Protein AF-A0A957G0V5-F1 (afdb_monomer)

Nearest PDB structures (foldseek):
  3hug-assembly1_C  TM=8.462E-01  e=2.334E-01  Mycobacterium tuberculosis H37Rv
  6dvb-assembly1_F  TM=8.536E-01  e=4.364E+00  Mycobacterium tuberculosis H37Rv
  5uxx-assembly1_A  TM=8.393E-01  e=4.845E+00  Bartonella quintana str. Toulouse
  5wur-assembly2_B  TM=6.194E-01  e=2.211E+00  Bacillus subtilis subsp. subtilis str. 168
  8z6g-assembly3_F  TM=6.216E-01  e=4.141E+00  Pseudomonas aeruginosa

Mean predicted aligned error: 11.22 Å

Secondary structure (DSSP, 8-state):
-HHHHHHHHHHHHHHHHHHTTTT-THHHHHHHHHIIIIIS---HHHHHHHTT--HHHHHHHHHHHHHHHHHHHHHHHHHHS-SS----TTSS-HHHHHHHSSHHHHHHTTS----TT--

Solvent-accessible surface area (backbone atoms only — not comparable to full-atom values): 6892 Å² total; per-residue (Å²): 111,72,65,60,53,48,54,50,23,52,51,50,43,45,51,50,15,62,75,39,29,93,80,38,63,62,37,45,54,21,38,51,50,39,45,37,34,54,73,67,50,49,50,72,67,60,50,22,61,75,69,72,44,54,67,69,57,45,54,50,36,47,49,55,34,49,54,49,41,53,52,43,41,51,56,52,52,55,64,71,69,57,82,91,73,88,78,68,77,89,77,64,66,72,75,67,47,41,74,72,74,46,48,52,53,56,51,57,73,37,50,47,84,68,64,98,75,88,125

pLDDT: mean 71.35, std 18.33, range [36.53, 94.06]

Foldseek 3Di:
DLVVLLVVLLVVQCVVLVVCCVVPVCSNVLSVLCCCVQPVVDDLVRSCVVVVHDSVVSVVSPVVSLLSSLVSSVVVVVVVPDDDDDPPPPPDDSVVVCPPPCVVVSVVVSNRPPDPPDD

Radius of gyration: 15.41 Å; Cα contacts (8 Å, |Δi|>4): 78; chains: 1; bounding box: 43×29×38 Å

Structure (mmCIF, N/CA/C/O backbone):
data_AF-A0A957G0V5-F1
#
_entry.id   AF-A0A957G0V5-F1
#
loop_
_atom_site.group_PDB
_atom_site.id
_atom_site.type_symbol
_atom_site.label_atom_id
_atom_site.label_alt_id
_atom_site.label_comp_id
_atom_site.label_asym_id
_atom_site.label_entity_id
_atom_site.label_seq_id
_atom_site.pdbx_PDB_ins_code
_atom_site.Cartn_x
_atom_site.Cartn_y
_atom_site.Cartn_z
_atom_site.occupancy
_atom_site.B_iso_or_equiv
_atom_site.auth_seq_id
_atom_site.auth_comp_id
_atom_site.auth_asym_id
_atom_site.auth_atom_id
_atom_site.pdbx_PDB_model_num
ATOM 1 N N . MET A 1 1 ? -2.440 -0.560 -19.991 1.00 52.34 1 MET A N 1
ATOM 2 C CA . MET A 1 1 ? -1.005 -0.649 -19.641 1.00 52.34 1 MET A CA 1
ATOM 3 C C . MET A 1 1 ? -0.764 -0.144 -18.222 1.00 52.34 1 MET A C 1
ATOM 5 O O . MET A 1 1 ? -0.404 -0.963 -17.394 1.00 52.34 1 MET A O 1
ATOM 9 N N . ALA A 1 2 ? -1.110 1.110 -17.892 1.00 58.09 2 ALA A N 1
ATOM 10 C CA . ALA A 1 2 ? -0.973 1.668 -16.534 1.00 58.09 2 ALA A CA 1
ATOM 11 C C . ALA A 1 2 ? -1.651 0.835 -15.421 1.00 58.09 2 ALA A C 1
ATOM 13 O O . ALA A 1 2 ? -1.033 0.562 -14.398 1.00 58.09 2 ALA A O 1
ATOM 14 N N . ARG A 1 3 ? -2.879 0.332 -15.647 1.00 64.31 3 ARG A N 1
ATOM 15 C CA . ARG A 1 3 ? -3.578 -0.520 -14.664 1.00 64.31 3 ARG A CA 1
ATOM 16 C C . ARG A 1 3 ? -2.858 -1.844 -14.372 1.00 64.31 3 ARG A C 1
ATOM 18 O O . ARG A 1 3 ? -2.802 -2.248 -13.225 1.00 64.31 3 ARG A O 1
ATOM 25 N N . ALA A 1 4 ? -2.249 -2.477 -15.377 1.00 70.12 4 ALA A N 1
ATOM 26 C CA . ALA A 1 4 ? -1.555 -3.757 -15.199 1.00 70.12 4 ALA A CA 1
ATOM 2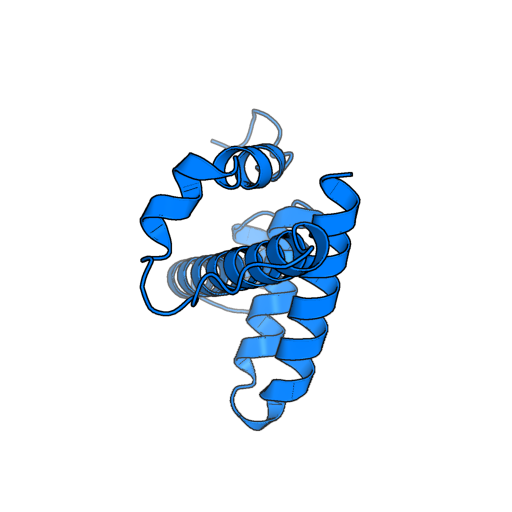7 C C . ALA A 1 4 ? -0.251 -3.610 -14.396 1.00 70.12 4 ALA A C 1
ATOM 29 O O . ALA A 1 4 ? 0.069 -4.467 -13.576 1.00 70.12 4 ALA A O 1
ATOM 30 N N . ILE A 1 5 ? 0.481 -2.508 -14.604 1.00 70.06 5 ILE A N 1
ATOM 31 C CA . ILE A 1 5 ? 1.666 -2.162 -13.805 1.00 70.06 5 ILE A CA 1
ATOM 32 C C . ILE A 1 5 ? 1.261 -1.947 -12.348 1.00 70.06 5 ILE A C 1
ATOM 34 O O . ILE A 1 5 ? 1.927 -2.432 -11.436 1.00 70.06 5 ILE A O 1
ATOM 38 N N . LEU A 1 6 ? 0.134 -1.273 -12.134 1.00 72.56 6 LEU A N 1
ATOM 39 C CA . LEU A 1 6 ? -0.379 -1.008 -10.806 1.00 72.56 6 LEU A CA 1
ATOM 40 C C . LEU A 1 6 ? -0.891 -2.269 -10.090 1.00 72.56 6 LEU A C 1
ATOM 42 O O . LEU A 1 6 ? -0.567 -2.467 -8.922 1.00 72.56 6 LEU A O 1
ATOM 46 N N . ASP A 1 7 ? -1.648 -3.131 -10.770 1.00 79.62 7 ASP A N 1
ATOM 47 C CA . ASP A 1 7 ? -2.121 -4.397 -10.196 1.00 79.62 7 ASP A CA 1
ATOM 48 C C . ASP A 1 7 ? -0.915 -5.273 -9.792 1.00 79.62 7 ASP A C 1
ATOM 50 O O . ASP A 1 7 ? -0.853 -5.791 -8.676 1.00 79.62 7 ASP A O 1
ATOM 54 N N . LYS A 1 8 ? 0.125 -5.329 -10.638 1.00 81.50 8 LYS A N 1
ATOM 55 C CA . LYS A 1 8 ? 1.395 -6.004 -10.321 1.00 81.50 8 LYS A CA 1
ATOM 56 C C . LYS A 1 8 ? 2.138 -5.339 -9.157 1.00 81.50 8 LYS A C 1
ATOM 58 O O . LYS A 1 8 ? 2.763 -6.034 -8.350 1.00 81.50 8 LYS A O 1
ATOM 63 N N . ALA A 1 9 ? 2.086 -4.011 -9.053 1.00 82.50 9 ALA A N 1
ATOM 64 C CA . ALA A 1 9 ? 2.689 -3.289 -7.941 1.00 82.50 9 ALA A CA 1
ATOM 65 C C . ALA A 1 9 ? 1.982 -3.596 -6.615 1.00 82.50 9 ALA A C 1
ATOM 67 O O . ALA A 1 9 ? 2.649 -3.802 -5.600 1.00 82.50 9 ALA A O 1
ATOM 68 N N . LEU A 1 10 ? 0.652 -3.712 -6.633 1.00 85.19 10 LEU A N 1
ATOM 69 C CA . LEU A 1 10 ? -0.143 -4.124 -5.480 1.00 85.19 10 LEU A CA 1
ATOM 70 C C . LEU A 1 10 ? 0.150 -5.574 -5.070 1.00 85.19 10 LEU A C 1
ATOM 72 O O . LEU A 1 10 ? 0.324 -5.850 -3.883 1.00 85.19 10 LEU A O 1
ATOM 76 N N . ASP A 1 11 ? 0.261 -6.494 -6.026 1.00 88.94 11 ASP A N 1
ATOM 77 C CA . ASP A 1 11 ? 0.634 -7.884 -5.735 1.00 88.94 11 ASP A CA 1
ATOM 78 C C . ASP A 1 11 ? 2.031 -7.970 -5.113 1.00 88.94 11 ASP A C 1
ATOM 80 O O . ASP A 1 11 ? 2.241 -8.667 -4.118 1.00 88.94 11 ASP A O 1
ATOM 84 N N . THR A 1 12 ? 2.980 -7.201 -5.648 1.00 87.62 12 THR A N 1
ATOM 85 C CA . THR A 1 12 ? 4.346 -7.122 -5.113 1.00 87.62 12 THR A CA 1
ATOM 86 C C . THR A 1 12 ? 4.358 -6.508 -3.710 1.00 87.62 12 THR A C 1
ATOM 88 O O . THR A 1 12 ? 5.087 -6.980 -2.837 1.00 87.62 12 THR A O 1
ATOM 91 N N . LEU A 1 13 ? 3.514 -5.502 -3.452 1.00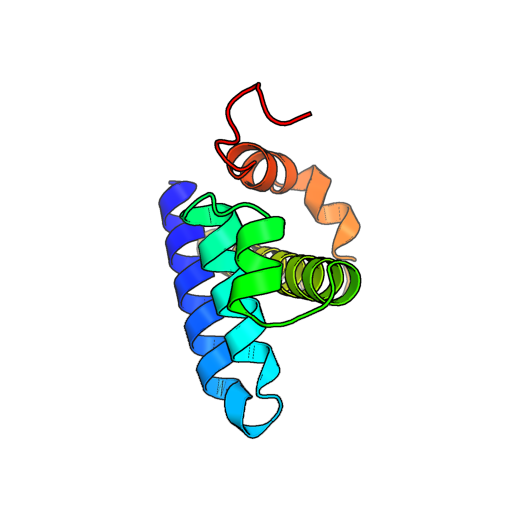 87.44 13 LEU A N 1
ATOM 92 C CA . LEU A 1 13 ? 3.331 -4.907 -2.127 1.00 87.44 13 LEU A CA 1
ATOM 93 C C . LEU A 1 13 ? 2.817 -5.944 -1.120 1.00 87.44 13 LEU A C 1
ATOM 95 O O . LEU A 1 13 ? 3.378 -6.067 -0.031 1.00 87.44 13 LEU A O 1
ATOM 99 N N . LYS A 1 14 ? 1.792 -6.720 -1.494 1.00 88.44 14 LYS A N 1
ATOM 100 C CA . LYS A 1 14 ? 1.215 -7.791 -0.662 1.00 88.44 14 LYS A CA 1
ATOM 101 C C . LYS A 1 14 ? 2.232 -8.898 -0.383 1.00 88.44 14 LYS A C 1
ATOM 103 O O . LYS A 1 14 ? 2.355 -9.339 0.758 1.00 88.44 14 LYS A O 1
ATOM 108 N N . GLN A 1 15 ? 2.999 -9.309 -1.392 1.00 88.75 15 GLN A N 1
ATOM 109 C CA . GLN A 1 15 ? 4.071 -10.296 -1.232 1.00 88.75 15 GLN A CA 1
ATOM 110 C C . GLN A 1 15 ? 5.174 -9.791 -0.302 1.00 88.75 15 GLN A C 1
ATOM 112 O O . GLN A 1 15 ? 5.601 -10.522 0.590 1.00 88.75 15 GLN A O 1
ATOM 117 N N . ARG A 1 16 ? 5.609 -8.536 -0.473 1.00 85.12 16 ARG A N 1
ATOM 118 C CA . ARG A 1 16 ? 6.616 -7.914 0.393 1.00 85.12 16 ARG A CA 1
ATOM 119 C C . ARG A 1 16 ? 6.126 -7.842 1.833 1.00 85.12 16 ARG A C 1
ATOM 121 O O . ARG A 1 16 ? 6.855 -8.253 2.727 1.00 85.12 16 ARG A O 1
ATOM 128 N N . ALA A 1 17 ? 4.894 -7.387 2.039 1.00 87.81 17 ALA A N 1
ATOM 129 C CA . ALA A 1 17 ? 4.282 -7.307 3.357 1.00 87.81 17 ALA A CA 1
ATOM 130 C C . ALA A 1 17 ? 4.183 -8.674 4.048 1.00 87.81 17 ALA A C 1
ATOM 132 O O . ALA A 1 17 ? 4.528 -8.789 5.222 1.00 87.81 17 ALA A O 1
ATOM 133 N N . ALA A 1 18 ? 3.783 -9.716 3.313 1.00 87.00 18 ALA A N 1
ATOM 134 C CA . ALA A 1 18 ? 3.753 -11.083 3.826 1.00 87.00 18 ALA A CA 1
ATOM 135 C C . ALA A 1 18 ? 5.164 -11.599 4.165 1.00 87.00 18 ALA A C 1
ATOM 137 O O . ALA A 1 18 ? 5.365 -12.205 5.216 1.00 87.00 18 ALA A O 1
ATOM 138 N N . ALA A 1 19 ? 6.157 -11.316 3.314 1.00 86.75 19 ALA A N 1
ATOM 139 C CA . ALA A 1 19 ? 7.545 -11.729 3.523 1.00 86.75 19 ALA A CA 1
ATOM 140 C C . ALA A 1 19 ? 8.212 -11.029 4.721 1.00 86.75 19 ALA A C 1
ATOM 142 O O . ALA A 1 19 ? 9.121 -11.591 5.331 1.00 86.75 19 ALA A O 1
ATOM 143 N N . THR A 1 20 ? 7.773 -9.818 5.075 1.00 88.62 20 THR A N 1
ATOM 144 C CA . THR A 1 20 ? 8.325 -9.040 6.195 1.00 88.62 20 THR A CA 1
ATOM 145 C C . THR A 1 20 ? 7.415 -9.009 7.427 1.00 88.62 20 THR A C 1
ATOM 147 O O . THR A 1 20 ? 7.715 -8.289 8.381 1.00 88.62 20 THR A O 1
ATOM 150 N N . LYS A 1 21 ? 6.328 -9.794 7.459 1.00 86.12 21 LYS A N 1
ATOM 151 C CA . LYS A 1 21 ? 5.368 -9.843 8.579 1.00 86.12 21 LYS A CA 1
ATOM 152 C C . LYS A 1 21 ? 6.020 -10.219 9.910 1.00 86.12 21 LYS A C 1
ATOM 154 O O . LYS A 1 21 ? 5.682 -9.657 10.946 1.00 86.12 21 LYS A O 1
ATOM 159 N N . GLU A 1 22 ? 6.960 -11.162 9.888 1.00 88.12 22 GLU A N 1
ATOM 160 C CA . GLU A 1 22 ? 7.665 -11.606 11.100 1.00 88.12 22 GLU A CA 1
ATOM 161 C C . GLU A 1 22 ? 8.550 -10.504 11.703 1.00 88.12 22 GLU A C 1
ATOM 163 O O . GLU A 1 22 ? 8.833 -10.527 12.898 1.00 88.12 22 GLU A O 1
ATOM 168 N N . GLN A 1 23 ? 8.967 -9.531 10.887 1.00 86.88 23 GLN A N 1
ATOM 169 C CA . GLN A 1 23 ? 9.777 -8.390 11.317 1.00 86.88 23 GLN A CA 1
ATOM 170 C C . GLN A 1 23 ? 8.897 -7.240 11.810 1.00 86.88 23 GLN A C 1
ATOM 172 O O . GLN A 1 23 ? 9.182 -6.651 12.850 1.00 86.88 23 GLN A O 1
ATOM 177 N N . ASP A 1 24 ? 7.829 -6.931 11.070 1.00 86.94 24 ASP A N 1
ATOM 178 C CA . ASP A 1 24 ? 6.832 -5.944 11.473 1.00 86.94 24 ASP A CA 1
ATOM 179 C C . ASP A 1 24 ? 5.430 -6.375 10.997 1.00 86.94 24 ASP A C 1
ATOM 181 O O . ASP A 1 24 ? 5.139 -6.324 9.794 1.00 86.94 24 ASP A O 1
ATOM 185 N N . PRO A 1 25 ? 4.538 -6.774 11.925 1.00 86.19 25 PRO A N 1
ATOM 186 C CA . PR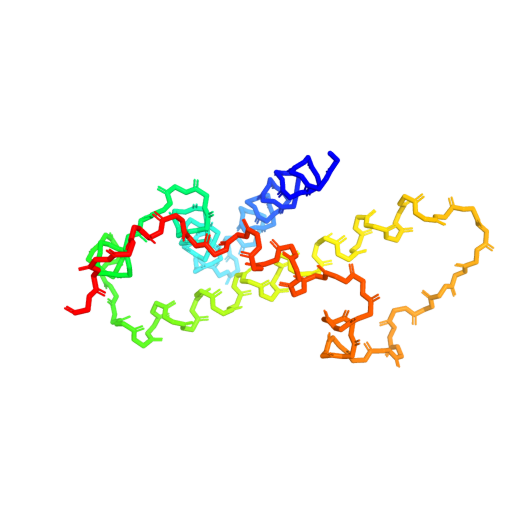O A 1 25 ? 3.150 -7.112 11.614 1.00 86.19 25 PRO A CA 1
ATOM 187 C C . PRO A 1 25 ? 2.374 -5.969 10.946 1.00 86.19 25 PRO A C 1
ATOM 189 O O . PRO A 1 25 ? 1.405 -6.222 10.230 1.00 86.19 25 PRO A O 1
ATOM 192 N N . GLN A 1 26 ? 2.805 -4.714 11.122 1.00 88.75 26 GLN A N 1
ATOM 193 C CA . GLN A 1 26 ? 2.165 -3.554 10.498 1.00 88.75 26 GLN A CA 1
ATOM 194 C C . GLN A 1 26 ? 2.329 -3.536 8.979 1.00 88.75 26 GLN A C 1
ATOM 196 O O . GLN A 1 26 ? 1.556 -2.864 8.299 1.00 88.75 26 GLN A O 1
ATOM 201 N N . ASN A 1 27 ? 3.286 -4.286 8.429 1.00 88.81 27 ASN A N 1
ATOM 202 C CA . ASN A 1 27 ? 3.491 -4.364 6.987 1.00 88.81 27 ASN A CA 1
ATOM 203 C C . ASN A 1 27 ? 2.256 -4.938 6.273 1.00 88.81 27 ASN A C 1
ATOM 205 O O . ASN A 1 27 ? 1.858 -4.428 5.225 1.00 88.81 27 ASN A O 1
ATOM 209 N N . GLU A 1 28 ? 1.610 -5.954 6.858 1.00 91.12 28 GLU A N 1
ATOM 210 C CA . GLU A 1 28 ? 0.358 -6.508 6.326 1.00 91.12 28 GLU A CA 1
ATOM 211 C C . GLU A 1 28 ? -0.799 -5.512 6.439 1.00 91.12 28 GLU A C 1
ATOM 213 O O . GLU A 1 28 ? -1.589 -5.375 5.504 1.00 91.12 28 GLU A O 1
ATOM 218 N N . GLU A 1 29 ? -0.873 -4.774 7.549 1.00 91.38 29 GLU A N 1
ATOM 219 C CA . GLU A 1 29 ? -1.884 -3.730 7.739 1.00 91.38 29 GLU A CA 1
ATOM 220 C C . GLU A 1 29 ? -1.714 -2.601 6.713 1.00 91.38 29 GLU A C 1
ATOM 222 O O . GLU A 1 29 ? -2.702 -2.144 6.145 1.00 91.38 29 GLU A O 1
ATOM 227 N N . ILE A 1 30 ? -0.477 -2.187 6.412 1.00 90.50 30 ILE A N 1
ATOM 228 C CA . ILE A 1 30 ? -0.176 -1.182 5.381 1.00 90.50 30 ILE A CA 1
ATOM 229 C C . ILE A 1 30 ? -0.652 -1.661 4.005 1.00 90.50 30 ILE A C 1
ATOM 231 O O . ILE A 1 30 ? -1.366 -0.926 3.321 1.00 90.50 30 ILE A O 1
ATOM 235 N N . ALA A 1 31 ? -0.318 -2.893 3.610 1.00 90.75 31 ALA A N 1
ATOM 236 C CA . ALA A 1 31 ? -0.746 -3.440 2.321 1.00 90.75 31 ALA A CA 1
ATOM 237 C C . ALA A 1 31 ? -2.278 -3.536 2.212 1.00 90.75 31 ALA A C 1
ATOM 239 O O . ALA A 1 31 ? -2.845 -3.204 1.170 1.00 90.75 31 ALA A O 1
ATOM 240 N N . ALA A 1 32 ? -2.954 -3.936 3.293 1.00 91.44 32 ALA A N 1
ATOM 241 C CA . ALA A 1 32 ? -4.410 -4.018 3.337 1.00 91.44 32 ALA A CA 1
ATOM 242 C C . ALA A 1 32 ? -5.084 -2.633 3.296 1.00 91.44 32 ALA A C 1
ATOM 244 O O . ALA A 1 32 ? -6.085 -2.463 2.602 1.00 91.44 32 ALA A O 1
ATOM 245 N N . ILE A 1 33 ? -4.527 -1.633 3.991 1.00 90.19 33 ILE A N 1
ATOM 246 C CA . ILE A 1 33 ? -5.006 -0.240 3.958 1.00 90.19 33 ILE A CA 1
ATOM 247 C C . ILE A 1 33 ? -4.878 0.345 2.547 1.00 90.19 33 ILE A C 1
ATOM 249 O O . ILE A 1 33 ? -5.793 1.024 2.082 1.00 90.19 33 ILE A O 1
ATOM 253 N N . VAL A 1 34 ? -3.758 0.090 1.867 1.00 87.25 34 VAL A N 1
ATOM 254 C CA . VAL A 1 34 ? -3.517 0.566 0.498 1.00 87.25 34 VAL A CA 1
ATOM 255 C C . VAL A 1 34 ? -4.501 -0.054 -0.490 1.00 87.25 34 VAL A C 1
ATOM 257 O O . VAL A 1 34 ? -5.112 0.676 -1.267 1.00 87.25 34 VAL A O 1
ATOM 260 N N . ASP A 1 35 ? -4.686 -1.375 -0.439 1.00 87.38 35 ASP A N 1
ATOM 261 C CA . ASP A 1 35 ? -5.651 -2.092 -1.281 1.00 87.38 35 ASP A CA 1
ATOM 262 C C . ASP A 1 35 ? -7.069 -1.530 -1.093 1.00 87.38 35 ASP A C 1
ATOM 264 O O . ASP A 1 35 ? -7.728 -1.095 -2.038 1.00 87.38 35 ASP A O 1
ATOM 268 N N . ALA A 1 36 ? -7.511 -1.441 0.161 1.00 86.75 36 ALA A N 1
ATOM 269 C CA . ALA A 1 36 ? -8.855 -0.990 0.477 1.00 86.75 36 ALA A CA 1
ATOM 270 C C . ALA A 1 36 ? -9.097 0.485 0.097 1.00 86.75 36 ALA A C 1
ATOM 272 O O . ALA A 1 36 ? -10.143 0.815 -0.461 1.00 86.75 36 ALA A O 1
ATOM 273 N N . PHE A 1 37 ? -8.126 1.374 0.328 1.00 83.94 37 PHE A N 1
ATOM 274 C CA . PHE A 1 37 ? -8.277 2.795 0.008 1.00 83.94 37 PHE A CA 1
ATOM 275 C C . PHE A 1 37 ? -8.189 3.082 -1.498 1.00 83.94 37 PHE A C 1
ATOM 277 O O . PHE A 1 37 ? -9.086 3.707 -2.056 1.00 83.94 37 PHE A O 1
ATOM 284 N N . TYR A 1 38 ? -7.120 2.631 -2.162 1.00 75.81 38 TYR A N 1
ATOM 285 C CA . TYR A 1 38 ? -6.827 3.024 -3.546 1.00 75.81 38 TYR A CA 1
ATOM 286 C C . TYR A 1 38 ? -7.526 2.149 -4.593 1.00 75.81 38 TYR A C 1
ATOM 288 O O . TYR A 1 38 ? -7.727 2.595 -5.721 1.00 75.81 38 TYR A O 1
ATOM 296 N N . PHE A 1 39 ? -7.905 0.913 -4.249 1.00 75.81 39 PHE A N 1
ATOM 297 C CA . PHE A 1 39 ? -8.460 -0.039 -5.220 1.00 75.81 39 PHE A CA 1
ATOM 298 C C . PHE A 1 39 ? -9.910 -0.423 -4.936 1.00 75.81 39 PHE A C 1
ATOM 300 O O . PHE A 1 39 ? -10.643 -0.706 -5.883 1.00 75.81 39 PHE A O 1
ATOM 307 N N . GLN A 1 40 ? -10.337 -0.406 -3.670 1.00 80.75 40 GLN A N 1
ATOM 308 C CA . GLN A 1 40 ? -11.724 -0.703 -3.277 1.00 80.75 40 GLN A CA 1
ATOM 309 C C . GLN A 1 40 ? -12.544 0.564 -2.989 1.00 80.75 40 GLN A C 1
ATOM 311 O O . GLN A 1 40 ? -13.764 0.480 -2.877 1.00 80.75 40 GLN A O 1
ATOM 316 N N . GLY A 1 41 ? -11.896 1.733 -2.903 1.00 78.94 41 GLY A N 1
ATOM 317 C CA . GLY A 1 41 ? -12.561 3.016 -2.663 1.00 78.94 41 GLY A CA 1
ATOM 318 C C . GLY A 1 41 ? -13.113 3.171 -1.244 1.00 78.94 41 GLY A C 1
ATOM 319 O O . GLY A 1 41 ? -14.039 3.951 -1.031 1.00 78.94 41 GLY A O 1
ATOM 320 N N . GLU A 1 42 ? -12.584 2.430 -0.264 1.00 84.12 42 GLU A N 1
ATOM 321 C CA . GLU A 1 42 ? -13.027 2.558 1.123 1.00 84.12 42 GLU A CA 1
ATOM 322 C C . GLU A 1 42 ? -12.692 3.940 1.700 1.00 84.12 42 GLU A C 1
ATOM 324 O O . GLU A 1 42 ? -11.590 4.470 1.539 1.00 84.12 42 GLU A O 1
ATOM 329 N N . SER A 1 43 ? -13.634 4.512 2.452 1.00 85.31 43 SER A N 1
ATOM 330 C CA . SER A 1 43 ? -13.421 5.797 3.111 1.00 85.31 43 SER A CA 1
ATOM 331 C C . SER A 1 43 ? -12.399 5.682 4.245 1.00 85.31 43 SER A C 1
ATOM 333 O O . SER A 1 43 ? -12.282 4.661 4.928 1.00 85.31 43 SER A O 1
ATOM 335 N N . ARG A 1 44 ? -11.693 6.783 4.533 1.00 84.25 44 ARG A N 1
ATOM 336 C CA . ARG A 1 44 ? -10.755 6.840 5.670 1.00 84.25 44 ARG A CA 1
ATOM 337 C C . ARG A 1 44 ? -11.423 6.500 7.005 1.00 84.25 44 ARG A C 1
ATOM 339 O O . ARG A 1 44 ? -10.775 5.934 7.877 1.00 84.25 44 ARG A O 1
ATOM 346 N N . ARG A 1 45 ? -12.707 6.839 7.165 1.00 86.62 45 ARG A N 1
ATOM 347 C CA . ARG A 1 45 ? -13.483 6.514 8.369 1.00 86.62 45 ARG A CA 1
ATOM 348 C C . ARG A 1 45 ? -13.680 5.003 8.506 1.00 86.62 45 ARG A C 1
ATOM 350 O O . ARG A 1 45 ? -13.320 4.464 9.547 1.00 86.62 45 ARG A O 1
ATOM 357 N N . SER A 1 46 ? -14.147 4.342 7.440 1.00 90.56 46 SER A N 1
ATOM 358 C CA . SER A 1 46 ? -14.312 2.878 7.388 1.00 90.56 46 SER A CA 1
ATOM 359 C C . SER A 1 46 ? -13.007 2.165 7.731 1.00 90.56 46 SER A C 1
ATOM 361 O O . SER A 1 46 ? -12.976 1.280 8.580 1.00 90.56 46 SER A O 1
ATOM 363 N N . LEU A 1 47 ? -11.895 2.615 7.146 1.00 91.44 47 LEU A N 1
ATOM 364 C CA . LEU A 1 47 ? -10.582 2.022 7.391 1.00 91.44 47 LEU A CA 1
ATOM 365 C C . LEU A 1 47 ? -10.102 2.232 8.831 1.00 91.44 47 LEU A C 1
ATOM 367 O O . LEU A 1 47 ? -9.613 1.295 9.457 1.00 91.44 47 LEU A O 1
ATOM 371 N N . ALA A 1 48 ? -10.247 3.436 9.387 1.00 90.56 48 ALA A N 1
ATOM 372 C CA . ALA A 1 48 ? -9.858 3.698 10.774 1.00 90.56 48 ALA A CA 1
ATOM 373 C C . ALA A 1 48 ? -10.622 2.794 11.758 1.00 90.56 48 ALA A C 1
ATOM 375 O O . ALA A 1 48 ? -10.020 2.246 12.683 1.00 90.56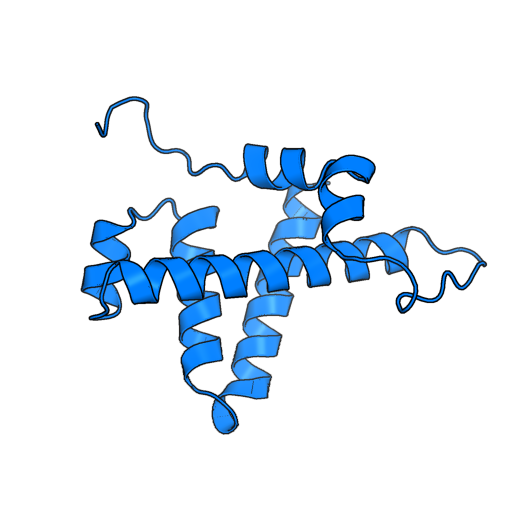 48 ALA A O 1
ATOM 376 N N . GLU A 1 49 ? -11.921 2.591 11.520 1.00 92.81 49 GLU A N 1
ATOM 377 C CA . GLU A 1 49 ? -12.773 1.697 12.311 1.00 92.81 49 GLU A CA 1
ATOM 378 C C . GLU A 1 49 ? -12.394 0.223 12.107 1.00 92.81 49 GLU A C 1
ATOM 380 O O . GLU A 1 49 ? -12.166 -0.493 13.082 1.00 92.81 49 GLU A O 1
ATOM 385 N N . ARG A 1 50 ? -12.239 -0.219 10.852 1.00 92.06 50 ARG A N 1
ATOM 386 C CA . ARG A 1 50 ? -11.890 -1.600 10.480 1.00 92.06 50 ARG A CA 1
ATOM 387 C C . ARG A 1 50 ? -10.573 -2.062 11.096 1.00 92.06 50 ARG A C 1
ATOM 389 O O . ARG A 1 50 ? -10.479 -3.198 11.554 1.00 92.06 50 ARG A O 1
ATOM 396 N N . PHE A 1 51 ? -9.563 -1.196 11.098 1.00 90.56 51 PHE A N 1
ATOM 397 C CA . PHE A 1 51 ? -8.245 -1.498 11.659 1.00 90.56 51 PHE A CA 1
ATOM 398 C C . PHE A 1 51 ? -8.114 -1.095 13.136 1.00 90.56 51 PHE A C 1
ATOM 400 O O . PHE A 1 51 ? -7.065 -1.327 13.7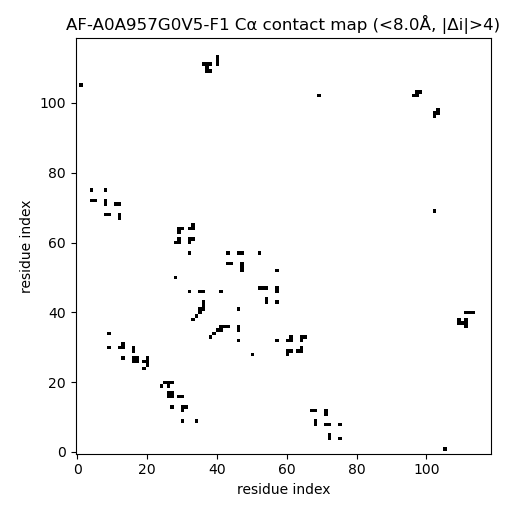29 1.00 90.56 51 PHE A O 1
ATOM 407 N N . ASN A 1 52 ? -9.160 -0.519 13.742 1.00 94.06 52 ASN A N 1
ATOM 408 C CA . ASN A 1 52 ? -9.166 -0.028 15.123 1.00 94.06 52 ASN A CA 1
ATOM 409 C C . ASN A 1 52 ? -7.967 0.894 15.440 1.00 94.06 52 ASN A C 1
ATOM 411 O O . ASN A 1 52 ? -7.256 0.721 16.434 1.00 94.06 52 ASN A O 1
ATOM 415 N N . ILE A 1 53 ? -7.722 1.871 14.565 1.00 92.50 53 ILE A N 1
ATOM 416 C CA . ILE A 1 53 ? -6.600 2.812 14.672 1.00 92.50 53 ILE A CA 1
ATOM 417 C C . ILE A 1 53 ? -7.059 4.265 14.601 1.00 92.50 53 ILE A C 1
ATOM 419 O O . ILE A 1 53 ? -8.102 4.597 14.044 1.00 92.50 53 ILE A O 1
ATOM 423 N N . SER A 1 54 ? -6.228 5.171 15.123 1.00 93.75 54 SER A N 1
ATOM 424 C CA . SER A 1 54 ? -6.464 6.607 14.970 1.00 93.75 54 SER A CA 1
ATOM 425 C C . SER A 1 54 ? -6.340 7.048 13.506 1.00 93.75 54 SER A C 1
ATOM 427 O O . SER A 1 54 ? -5.568 6.479 12.730 1.00 93.75 54 SER A O 1
ATOM 429 N N . THR A 1 55 ? -7.023 8.132 13.138 1.00 87.62 55 THR A N 1
ATOM 430 C CA . THR A 1 55 ? -6.904 8.752 11.806 1.00 87.62 55 THR A CA 1
ATOM 431 C C . THR A 1 55 ? -5.471 9.198 11.493 1.00 87.62 55 THR A C 1
ATOM 433 O O . THR A 1 55 ? -5.037 9.126 10.342 1.00 87.62 55 THR A O 1
ATOM 436 N N . ALA A 1 56 ? -4.702 9.601 12.510 1.00 88.62 56 ALA A N 1
ATOM 437 C CA . ALA A 1 56 ? -3.288 9.950 12.374 1.00 88.62 56 ALA A CA 1
ATOM 438 C C . ALA A 1 56 ? -2.428 8.720 12.038 1.00 88.62 56 ALA A C 1
ATOM 440 O O . ALA A 1 56 ? -1.577 8.779 11.148 1.00 88.62 56 ALA A O 1
ATOM 441 N N . THR A 1 57 ? -2.681 7.593 12.709 1.00 91.88 57 THR A N 1
ATOM 442 C CA . THR A 1 57 ? -2.031 6.307 12.421 1.00 91.88 57 THR A CA 1
ATOM 443 C C . THR A 1 57 ? -2.389 5.820 11.020 1.00 91.88 57 THR A C 1
ATOM 445 O O . THR A 1 57 ? -1.497 5.437 10.266 1.00 91.88 57 THR A O 1
ATOM 448 N N . LEU A 1 58 ? -3.669 5.902 10.640 1.00 89.94 58 LEU A N 1
ATOM 449 C CA . LEU A 1 58 ? -4.131 5.558 9.296 1.00 89.94 58 LEU A CA 1
ATOM 450 C C . LEU A 1 58 ? -3.412 6.399 8.237 1.00 89.94 58 LEU A C 1
ATOM 452 O O . LEU A 1 58 ? -2.870 5.847 7.288 1.00 89.94 58 LEU A O 1
ATOM 456 N N . SER A 1 59 ? -3.347 7.719 8.430 1.00 85.00 59 SER A N 1
ATOM 457 C CA . SER A 1 59 ? -2.689 8.637 7.490 1.00 85.00 59 SER A CA 1
ATOM 458 C C . SER A 1 59 ? -1.206 8.312 7.311 1.00 85.00 59 SER A C 1
ATOM 460 O O . SER A 1 59 ? -0.693 8.360 6.195 1.00 85.00 59 SER A O 1
ATOM 462 N N . ARG A 1 60 ? -0.512 7.946 8.398 1.00 88.38 60 ARG A N 1
ATOM 463 C CA . ARG A 1 60 ? 0.892 7.523 8.333 1.00 88.38 60 ARG A CA 1
ATOM 464 C C . ARG A 1 60 ? 1.045 6.233 7.527 1.00 88.38 60 ARG A C 1
ATOM 466 O O . ARG A 1 60 ? 1.837 6.205 6.598 1.00 88.38 60 ARG A O 1
ATOM 473 N N . ARG A 1 61 ? 0.228 5.219 7.814 1.00 88.44 61 ARG A N 1
ATOM 474 C CA . ARG A 1 61 ? 0.267 3.926 7.111 1.00 88.44 61 ARG A CA 1
ATOM 475 C C . ARG A 1 61 ? -0.120 4.038 5.639 1.00 88.44 61 ARG A C 1
ATOM 477 O O . ARG A 1 61 ? 0.489 3.384 4.802 1.00 88.44 61 ARG A O 1
ATOM 484 N N . GLN A 1 62 ? -1.087 4.899 5.314 1.00 84.75 62 GLN A N 1
ATOM 485 C CA . GLN A 1 62 ? -1.430 5.237 3.930 1.00 84.75 62 GLN A CA 1
ATOM 486 C C . GLN A 1 62 ? -0.234 5.849 3.201 1.00 84.75 62 GLN A C 1
ATOM 488 O O . GLN A 1 62 ? 0.055 5.459 2.073 1.00 84.75 62 GLN A O 1
ATOM 493 N N . LYS A 1 63 ? 0.480 6.775 3.853 1.00 83.25 63 LYS A N 1
ATOM 494 C CA . LYS A 1 63 ? 1.687 7.381 3.289 1.00 83.25 63 LYS A CA 1
ATOM 495 C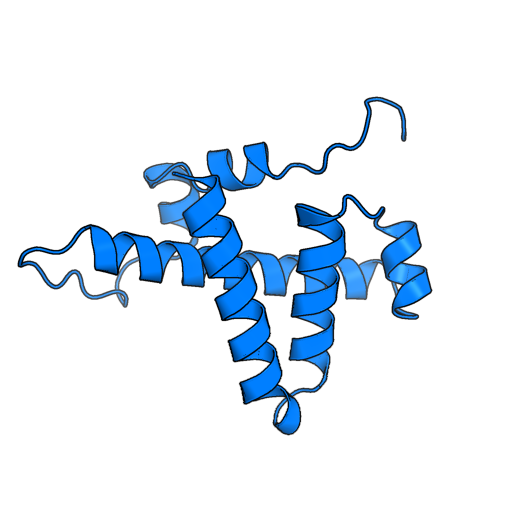 C . LYS A 1 63 ? 2.792 6.343 3.069 1.00 83.25 63 LYS A C 1
ATOM 497 O O . LYS A 1 63 ? 3.321 6.280 1.967 1.00 83.25 63 LYS A O 1
ATOM 502 N N . ASP A 1 64 ? 3.090 5.520 4.073 1.00 84.12 64 ASP A N 1
ATOM 503 C CA . ASP A 1 64 ? 4.137 4.493 3.982 1.00 84.12 64 ASP A CA 1
ATOM 504 C C . ASP A 1 64 ? 3.839 3.499 2.848 1.00 84.12 64 ASP A C 1
ATOM 506 O O . ASP A 1 64 ? 4.704 3.189 2.031 1.00 84.12 64 ASP A O 1
ATOM 510 N N . GLY A 1 65 ? 2.584 3.062 2.737 1.00 86.00 65 GLY A N 1
ATOM 511 C CA . GLY A 1 65 ? 2.149 2.167 1.672 1.00 86.00 65 GLY A CA 1
ATOM 512 C C . GLY A 1 65 ? 2.159 2.799 0.277 1.00 86.00 65 GLY A C 1
ATOM 513 O O . GLY A 1 65 ? 2.538 2.135 -0.689 1.00 86.00 65 GLY A O 1
ATOM 514 N N . ALA A 1 66 ? 1.809 4.083 0.159 1.00 80.38 66 ALA A N 1
ATOM 515 C CA . ALA A 1 66 ? 1.928 4.823 -1.096 1.00 80.38 66 ALA A CA 1
ATOM 516 C C . ALA A 1 66 ? 3.396 4.972 -1.523 1.00 80.38 66 ALA A C 1
ATOM 518 O O . ALA A 1 66 ? 3.721 4.742 -2.686 1.00 80.38 66 ALA A O 1
ATOM 519 N N . ASP A 1 67 ? 4.295 5.287 -0.588 1.00 79.38 67 ASP A N 1
ATOM 520 C CA . ASP A 1 67 ? 5.731 5.377 -0.862 1.00 79.38 67 ASP A CA 1
ATOM 521 C C . ASP A 1 67 ? 6.301 4.012 -1.304 1.00 79.38 67 ASP A C 1
ATOM 523 O O . ASP A 1 67 ? 7.131 3.949 -2.215 1.00 79.38 67 ASP A O 1
ATOM 527 N N . TRP A 1 68 ? 5.807 2.902 -0.744 1.00 84.12 68 TRP A N 1
ATOM 528 C CA . TRP A 1 68 ? 6.184 1.557 -1.200 1.00 84.12 68 TRP A CA 1
ATOM 529 C C . TRP A 1 68 ? 5.665 1.239 -2.601 1.00 84.12 68 TRP A C 1
ATOM 531 O O . TRP A 1 68 ? 6.424 0.705 -3.410 1.00 84.12 68 TRP A O 1
ATOM 541 N N . LEU A 1 69 ? 4.411 1.578 -2.913 1.00 79.19 69 LEU A N 1
ATOM 542 C CA . LEU A 1 69 ? 3.865 1.408 -4.264 1.00 79.19 69 LEU A CA 1
ATOM 543 C C . LEU A 1 69 ? 4.671 2.191 -5.300 1.00 79.19 69 LEU A C 1
ATOM 545 O O . LEU A 1 69 ? 5.004 1.645 -6.348 1.00 79.19 69 LEU A O 1
ATOM 549 N N . ILE A 1 70 ? 5.022 3.440 -4.988 1.00 77.00 70 ILE A N 1
ATOM 550 C CA . ILE A 1 70 ? 5.857 4.297 -5.837 1.00 77.00 70 ILE A CA 1
ATOM 551 C C . ILE A 1 70 ? 7.188 3.610 -6.152 1.00 77.00 70 ILE A C 1
ATOM 553 O O . ILE A 1 70 ? 7.578 3.532 -7.316 1.00 77.00 70 ILE A O 1
ATOM 557 N N . GLN A 1 71 ? 7.861 3.075 -5.130 1.00 75.88 71 GLN A N 1
ATOM 558 C CA . GLN A 1 71 ? 9.139 2.388 -5.309 1.00 75.88 71 GLN A CA 1
ATOM 559 C C . GLN A 1 71 ? 9.003 1.124 -6.169 1.00 75.88 71 GLN A C 1
ATOM 561 O O . GLN A 1 71 ? 9.851 0.856 -7.013 1.00 75.88 71 GLN A O 1
ATOM 566 N N . ILE A 1 72 ? 7.930 0.355 -5.980 1.00 79.62 72 ILE A N 1
ATOM 567 C CA . ILE A 1 72 ? 7.689 -0.879 -6.736 1.00 79.62 72 ILE A CA 1
ATOM 568 C C . ILE A 1 72 ? 7.381 -0.581 -8.208 1.00 79.62 72 ILE A C 1
ATOM 570 O O . ILE A 1 72 ? 7.906 -1.260 -9.090 1.00 79.62 72 ILE A O 1
ATOM 574 N N . VAL A 1 73 ? 6.536 0.420 -8.480 1.00 76.25 73 VAL A N 1
ATOM 575 C CA . VAL A 1 73 ? 6.228 0.853 -9.853 1.00 76.25 73 VAL A CA 1
ATOM 576 C C . VAL A 1 73 ? 7.499 1.332 -10.539 1.00 76.25 73 VAL A C 1
ATOM 578 O O . VAL A 1 73 ? 7.774 0.901 -11.654 1.00 76.25 73 VAL A O 1
ATOM 581 N N . TRP A 1 74 ? 8.312 2.130 -9.842 1.00 74.88 74 TRP A N 1
ATOM 582 C CA . TRP A 1 74 ? 9.626 2.532 -10.334 1.00 74.88 74 TRP A CA 1
ATOM 583 C C . TRP A 1 74 ? 10.477 1.315 -10.728 1.00 74.88 74 TRP A C 1
ATOM 585 O O . TRP A 1 74 ? 11.010 1.261 -11.837 1.00 74.88 74 TRP A O 1
ATOM 595 N N . ASP A 1 75 ? 10.615 0.332 -9.832 1.00 70.75 75 ASP A N 1
ATOM 596 C CA . ASP A 1 75 ? 11.472 -0.831 -10.081 1.00 70.75 75 ASP A CA 1
ATOM 597 C C . ASP A 1 75 ? 10.960 -1.629 -11.296 1.00 70.75 75 ASP A C 1
ATOM 599 O O . ASP A 1 75 ? 11.752 -2.110 -12.107 1.00 70.75 75 ASP A O 1
ATOM 603 N N . ALA A 1 76 ? 9.636 -1.724 -11.461 1.00 70.38 76 ALA A N 1
ATOM 604 C CA . ALA A 1 76 ? 9.004 -2.385 -12.598 1.00 70.38 76 ALA A CA 1
ATOM 605 C C . ALA A 1 76 ? 9.214 -1.632 -13.924 1.00 70.38 76 ALA A C 1
ATOM 607 O O . ALA A 1 76 ? 9.550 -2.267 -14.925 1.00 70.38 76 ALA A O 1
ATOM 608 N N . GLU A 1 77 ? 9.063 -0.304 -13.937 1.00 70.25 77 GLU A N 1
ATOM 609 C CA . GLU A 1 77 ? 9.283 0.516 -15.136 1.00 70.25 77 GLU A CA 1
ATOM 610 C C . GLU A 1 77 ? 10.749 0.479 -15.586 1.00 70.25 77 GLU A C 1
ATOM 612 O O . GLU A 1 77 ? 11.020 0.383 -16.782 1.00 70.25 77 GLU A O 1
ATOM 617 N N . GLN A 1 78 ? 11.708 0.467 -14.653 1.00 64.00 78 GLN A N 1
ATOM 618 C CA . GLN A 1 78 ? 13.128 0.327 -14.999 1.00 64.00 78 GLN A CA 1
ATOM 619 C C . GLN A 1 78 ? 13.468 -1.042 -15.599 1.00 64.00 78 GLN A C 1
ATOM 621 O O . GLN A 1 78 ? 14.311 -1.134 -16.492 1.00 64.00 78 GLN A O 1
ATOM 626 N N . LEU A 1 79 ? 12.818 -2.110 -15.127 1.00 57.28 79 LEU A N 1
ATOM 627 C CA . LEU A 1 79 ? 13.000 -3.453 -15.681 1.00 57.28 79 LEU A CA 1
ATOM 628 C C . LEU A 1 79 ? 12.441 -3.570 -17.106 1.00 57.28 79 LEU A C 1
ATOM 630 O O . LEU A 1 79 ? 13.030 -4.280 -17.919 1.00 57.28 79 LEU A O 1
ATOM 634 N N . GLU A 1 80 ? 11.343 -2.878 -17.423 1.00 59.22 80 GLU A N 1
ATOM 635 C CA . GLU A 1 80 ? 10.790 -2.831 -18.786 1.00 59.22 80 GLU A CA 1
ATOM 636 C C . GLU A 1 80 ? 11.561 -1.876 -19.714 1.00 59.22 80 GLU A C 1
ATOM 638 O O . GLU A 1 80 ? 11.667 -2.144 -20.911 1.00 59.22 80 GLU A O 1
ATOM 643 N N . ALA A 1 81 ? 12.137 -0.793 -19.182 1.00 55.19 81 ALA A N 1
ATOM 644 C CA . ALA A 1 81 ? 12.878 0.207 -19.956 1.00 55.19 81 ALA A CA 1
ATOM 645 C C . ALA A 1 81 ? 14.311 -0.213 -20.342 1.00 55.19 81 ALA A C 1
ATOM 647 O O . ALA A 1 81 ? 14.978 0.510 -21.086 1.00 55.19 81 ALA A O 1
ATOM 648 N N . ALA A 1 82 ? 14.805 -1.365 -19.877 1.00 48.22 82 ALA A N 1
ATOM 649 C CA . ALA A 1 82 ? 16.146 -1.831 -20.209 1.00 48.22 82 ALA A CA 1
ATOM 650 C C . ALA A 1 82 ? 16.168 -2.625 -21.529 1.00 48.22 82 ALA A C 1
ATOM 652 O O . ALA A 1 82 ? 15.747 -3.782 -21.594 1.00 48.22 82 ALA A O 1
ATOM 653 N N . PRO A 1 83 ? 16.835 -2.057 -22.544 1.00 45.84 83 PRO A N 1
ATOM 654 C CA . PRO A 1 83 ? 18.101 -2.640 -22.948 1.00 45.84 83 PRO A CA 1
ATOM 655 C C . PRO A 1 83 ? 19.258 -1.665 -22.647 1.00 45.84 83 PRO A C 1
ATOM 657 O O . PRO A 1 83 ? 19.299 -0.543 -23.135 1.00 45.84 83 PRO A O 1
ATOM 660 N N . GLU A 1 84 ? 20.219 -2.139 -21.844 1.00 50.84 84 GLU A N 1
ATOM 661 C CA . GLU A 1 84 ? 21.654 -1.776 -21.881 1.00 50.84 84 GLU A CA 1
ATOM 662 C C . GLU A 1 84 ? 22.267 -0.605 -21.070 1.00 50.84 84 GLU A C 1
ATOM 664 O O . GLU A 1 84 ? 23.494 -0.507 -21.099 1.00 50.84 84 GLU A O 1
ATOM 669 N N . MET A 1 85 ? 21.574 0.206 -20.249 1.00 41.28 85 MET A N 1
ATOM 670 C CA . MET A 1 85 ? 22.292 1.174 -19.373 1.00 41.28 85 MET A CA 1
ATOM 671 C C . MET A 1 85 ? 21.944 1.109 -17.872 1.00 41.28 85 MET A C 1
ATOM 673 O O . MET A 1 85 ? 20.792 1.311 -17.498 1.00 41.28 85 MET A O 1
ATOM 677 N N . PRO A 1 86 ? 22.937 0.896 -16.975 1.00 43.28 86 PRO A N 1
ATOM 678 C CA . PRO A 1 86 ? 22.7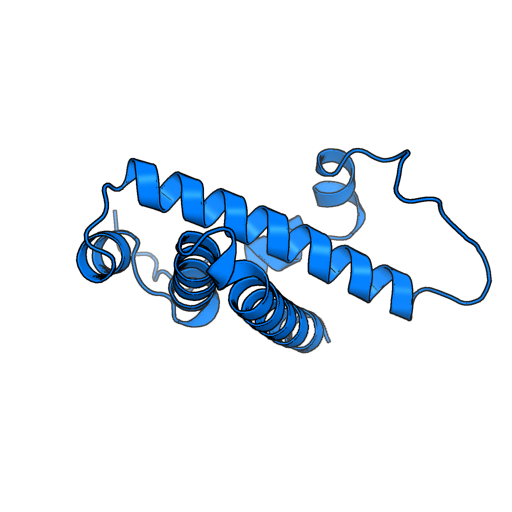17 0.809 -15.539 1.00 43.28 86 PRO A CA 1
ATOM 679 C C . PRO A 1 86 ? 22.652 2.216 -14.936 1.00 43.28 86 PRO A C 1
ATOM 681 O O . PRO A 1 86 ? 23.646 2.735 -14.420 1.00 43.28 86 PRO A O 1
ATOM 684 N N . LEU A 1 87 ? 21.480 2.847 -14.973 1.00 44.56 87 LEU A N 1
ATOM 685 C CA . LEU A 1 87 ? 21.212 3.988 -14.099 1.00 44.56 87 LEU A CA 1
ATOM 686 C C . LEU A 1 87 ? 21.232 3.483 -12.649 1.00 44.56 87 LEU A C 1
ATOM 688 O O . LEU A 1 87 ? 20.367 2.724 -12.214 1.00 44.56 87 LEU A O 1
ATOM 692 N N . LYS A 1 88 ? 22.275 3.848 -11.894 1.00 42.84 88 LYS A N 1
ATOM 693 C CA . LYS A 1 88 ? 22.398 3.472 -10.483 1.00 42.84 88 LYS A CA 1
ATOM 694 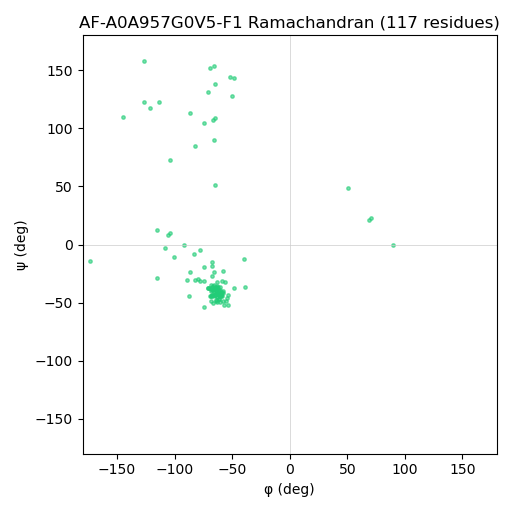C C . LYS A 1 88 ? 21.431 4.318 -9.651 1.00 42.84 88 LYS A C 1
ATOM 696 O O . LYS A 1 88 ? 21.696 5.466 -9.333 1.00 42.84 88 LYS A O 1
ATOM 701 N N . LEU A 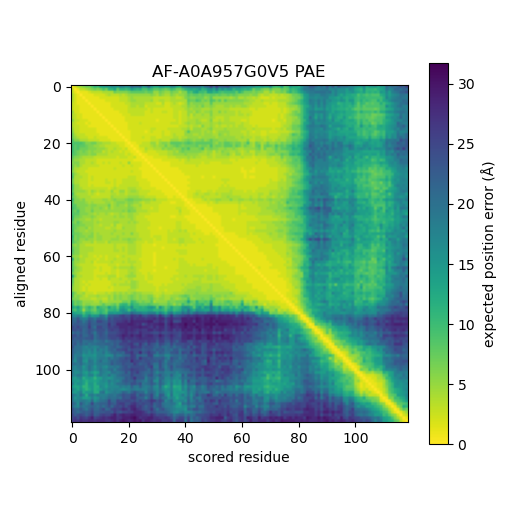1 89 ? 20.348 3.669 -9.239 1.00 45.81 89 LEU A N 1
ATOM 702 C CA . LEU A 1 89 ? 19.279 4.070 -8.309 1.00 45.81 89 LEU A CA 1
ATOM 703 C C . LEU A 1 89 ? 19.654 4.860 -7.035 1.00 45.81 89 LEU A C 1
ATOM 705 O O . LEU A 1 89 ? 18.769 5.368 -6.361 1.00 45.81 89 LEU A O 1
ATOM 709 N N . LYS A 1 90 ? 20.929 4.951 -6.655 1.00 46.88 90 LYS A N 1
ATOM 710 C CA . LYS A 1 90 ? 21.359 5.581 -5.392 1.00 46.88 90 LYS A CA 1
ATOM 711 C C . LYS A 1 90 ? 21.496 7.104 -5.471 1.00 46.88 90 LYS A C 1
ATOM 713 O O . LYS A 1 90 ? 21.666 7.737 -4.435 1.00 46.88 90 LYS A O 1
ATOM 718 N N . ASP A 1 91 ? 21.387 7.668 -6.672 1.00 45.31 91 ASP A N 1
ATOM 719 C CA . ASP A 1 91 ? 21.760 9.060 -6.932 1.00 45.31 91 ASP A CA 1
ATOM 720 C C . ASP A 1 91 ? 20.560 9.996 -7.175 1.00 45.31 91 ASP A C 1
ATOM 722 O O . ASP A 1 91 ? 20.757 11.200 -7.315 1.00 45.31 91 ASP A O 1
ATOM 726 N N . PHE A 1 92 ? 19.319 9.485 -7.190 1.00 42.91 92 PHE A N 1
ATOM 727 C CA . PHE A 1 92 ? 18.122 10.296 -7.449 1.00 42.91 92 PHE A CA 1
ATOM 728 C C . PHE A 1 92 ? 17.122 10.227 -6.286 1.00 42.91 92 PHE A C 1
ATOM 730 O O . PHE A 1 92 ? 16.609 9.149 -5.979 1.00 42.91 92 PHE A O 1
ATOM 737 N N . PRO A 1 93 ? 16.817 11.354 -5.619 1.00 50.88 93 PRO A N 1
ATOM 738 C CA . PRO A 1 93 ? 15.847 11.371 -4.539 1.00 50.88 93 PRO A CA 1
ATOM 739 C C . PRO A 1 93 ? 14.421 11.186 -5.095 1.00 50.88 93 PRO A C 1
ATOM 741 O O . PRO A 1 93 ? 13.984 11.895 -6.001 1.00 50.88 93 PRO A O 1
ATOM 744 N N . VAL A 1 94 ? 13.667 10.260 -4.489 1.00 48.28 94 VAL A N 1
ATOM 745 C CA . VAL A 1 94 ? 12.260 9.895 -4.788 1.00 48.28 94 VAL A CA 1
ATOM 746 C C . VAL A 1 94 ? 11.318 11.080 -5.139 1.00 48.28 94 VAL A C 1
ATOM 748 O O . VAL A 1 94 ? 10.481 10.919 -6.031 1.00 48.28 94 VAL A O 1
ATOM 751 N N . PRO A 1 95 ? 11.423 12.286 -4.531 1.00 51.31 95 PRO A N 1
ATOM 752 C CA . PRO A 1 95 ? 10.572 13.434 -4.867 1.00 51.31 95 PRO A CA 1
ATOM 753 C C . PRO A 1 95 ? 10.712 13.971 -6.300 1.00 51.31 95 PRO A C 1
ATOM 755 O O . PRO A 1 95 ? 9.729 14.460 -6.855 1.00 51.31 95 PRO A O 1
ATOM 758 N N . GLU A 1 96 ? 11.895 13.900 -6.914 1.00 43.91 96 GLU A N 1
ATOM 759 C CA . GLU A 1 96 ? 12.115 14.434 -8.271 1.00 43.91 96 GLU A CA 1
ATOM 760 C C . GLU A 1 96 ? 11.490 13.540 -9.356 1.00 43.91 96 GLU A C 1
ATOM 762 O O . GLU A 1 96 ? 11.174 13.998 -10.458 1.00 43.91 96 GLU A O 1
ATOM 767 N N . TYR A 1 97 ? 11.206 12.278 -9.028 1.00 48.81 97 TYR A N 1
ATOM 768 C CA . TYR A 1 97 ? 10.599 11.340 -9.967 1.00 48.81 97 TYR A CA 1
ATOM 769 C C . TYR A 1 97 ? 9.081 11.460 -10.086 1.00 48.81 97 TYR A C 1
ATOM 771 O O . TYR A 1 97 ? 8.546 11.269 -11.179 1.00 48.81 97 TYR A O 1
ATOM 779 N N . ARG A 1 98 ? 8.393 11.866 -9.006 1.00 51.28 98 ARG A N 1
ATOM 780 C CA . ARG A 1 98 ? 6.939 12.127 -9.001 1.00 51.28 98 ARG A CA 1
ATOM 781 C C . ARG A 1 98 ? 6.494 13.012 -10.176 1.00 51.28 98 ARG A C 1
ATOM 783 O O . ARG A 1 98 ? 5.479 12.730 -10.810 1.00 51.28 98 ARG A O 1
ATOM 790 N N . ARG A 1 99 ? 7.324 14.004 -10.534 1.00 47.81 99 ARG A N 1
ATOM 791 C CA . ARG A 1 99 ? 7.123 14.911 -11.680 1.00 47.81 99 ARG A CA 1
ATOM 792 C C . ARG A 1 99 ? 7.510 14.339 -13.044 1.00 47.81 99 ARG A C 1
ATOM 794 O O . ARG A 1 99 ? 6.949 14.776 -14.042 1.00 47.81 99 ARG A O 1
ATOM 801 N N . THR A 1 100 ? 8.483 13.432 -13.110 1.00 44.16 100 THR A N 1
ATOM 802 C CA . THR A 1 100 ? 9.180 13.116 -14.371 1.00 44.16 100 THR A CA 1
ATOM 803 C C . THR A 1 100 ? 8.502 11.991 -15.163 1.00 44.16 100 THR A C 1
ATOM 805 O O . THR A 1 100 ? 8.511 12.034 -16.389 1.00 44.16 100 THR A O 1
ATOM 808 N N . PHE A 1 101 ? 7.847 11.031 -14.499 1.00 48.16 101 PHE A N 1
ATOM 809 C CA . PHE A 1 101 ? 7.278 9.837 -15.157 1.00 48.16 101 PHE A CA 1
ATOM 810 C C . PHE A 1 101 ? 5.748 9.748 -15.078 1.00 48.16 101 PHE A C 1
ATOM 812 O O . PHE A 1 101 ? 5.152 8.727 -15.393 1.00 48.16 101 PHE A O 1
ATOM 819 N N . GLY A 1 102 ? 5.075 10.833 -14.680 1.00 47.69 102 GLY A N 1
ATOM 820 C CA . GLY A 1 102 ? 3.615 10.834 -14.576 1.00 47.69 102 GLY A CA 1
ATOM 821 C C . GLY A 1 102 ? 3.093 9.949 -13.443 1.00 47.69 102 GLY A C 1
ATOM 822 O O . GLY A 1 102 ? 1.928 9.579 -13.457 1.00 47.69 102 GLY A O 1
ATOM 823 N N . LEU A 1 103 ? 3.916 9.641 -12.440 1.00 53.78 103 LEU A N 1
ATOM 824 C CA . LEU A 1 103 ? 3.497 8.890 -11.260 1.00 53.78 103 LEU A CA 1
ATOM 825 C C . LEU A 1 103 ? 2.479 9.672 -10.424 1.00 53.78 103 LEU A C 1
ATOM 827 O O . LEU A 1 103 ? 1.529 9.085 -9.925 1.00 53.78 103 LEU A O 1
ATOM 831 N N . ASP A 1 104 ? 2.612 11.002 -10.360 1.00 53.62 104 ASP A N 1
ATOM 832 C CA . ASP A 1 104 ? 1.551 11.865 -9.833 1.00 53.62 104 ASP A CA 1
ATOM 833 C C . ASP A 1 104 ? 0.268 11.727 -10.666 1.00 53.62 104 ASP A C 1
ATOM 835 O O . ASP A 1 104 ? -0.809 11.703 -10.098 1.00 53.62 104 ASP A O 1
ATOM 839 N N . LYS A 1 105 ? 0.353 11.552 -11.992 1.00 48.25 105 LYS A N 1
ATOM 840 C CA . LYS A 1 105 ? -0.813 11.297 -12.856 1.00 48.25 105 LYS A CA 1
ATOM 841 C C . LYS A 1 105 ? -1.401 9.898 -12.630 1.00 48.25 105 LYS A C 1
ATOM 843 O O . LYS A 1 105 ? -2.611 9.769 -12.621 1.00 48.25 105 LYS A O 1
ATOM 848 N N . LEU A 1 106 ? -0.573 8.883 -12.394 1.00 53.06 106 LEU A N 1
ATOM 849 C CA . LEU A 1 106 ? -0.986 7.512 -12.071 1.00 53.06 106 LEU A CA 1
ATOM 850 C C . LEU A 1 106 ? -1.636 7.437 -10.679 1.00 53.06 106 LEU A C 1
ATOM 852 O O . LEU A 1 106 ? -2.632 6.749 -10.511 1.00 53.06 106 LEU A O 1
ATOM 856 N N . LEU A 1 107 ? -1.120 8.193 -9.704 1.00 56.34 107 LEU A N 1
ATOM 857 C CA . LEU A 1 107 ? -1.708 8.360 -8.371 1.00 56.34 107 LEU A CA 1
ATOM 858 C C . LEU A 1 107 ? -2.953 9.263 -8.381 1.00 56.34 107 LEU A C 1
ATOM 860 O O . LEU A 1 107 ? -3.852 9.023 -7.587 1.00 56.34 107 LEU A O 1
ATOM 864 N N . LEU A 1 108 ? -3.025 10.258 -9.275 1.00 55.97 108 LEU A N 1
ATOM 865 C CA . LEU A 1 108 ? -4.220 11.076 -9.533 1.00 55.97 108 LEU A CA 1
ATOM 866 C C . LEU A 1 108 ? -5.311 10.268 -10.250 1.00 55.97 108 LEU A C 1
ATOM 868 O O . LEU A 1 108 ? -6.485 10.405 -9.941 1.00 55.97 108 LEU A O 1
ATOM 872 N N . GLU A 1 109 ? -4.939 9.373 -11.167 1.00 50.91 109 GLU A N 1
ATOM 873 C CA . GLU A 1 109 ? -5.842 8.379 -11.772 1.00 50.91 109 GLU A CA 1
ATOM 874 C C . GLU A 1 109 ? -6.302 7.318 -10.753 1.00 50.91 109 GLU A C 1
ATOM 876 O O . GLU A 1 109 ? -7.273 6.601 -10.999 1.00 50.91 109 GLU A O 1
ATOM 881 N N . LEU A 1 110 ? -5.611 7.240 -9.610 1.00 49.06 110 LEU A N 1
ATOM 882 C CA . LEU A 1 110 ? -5.959 6.463 -8.421 1.00 49.06 110 LEU A CA 1
ATOM 883 C C . LEU A 1 110 ? -6.506 7.315 -7.283 1.00 49.06 110 LEU A C 1
ATOM 885 O O . LEU A 1 110 ? -6.665 6.792 -6.174 1.00 49.06 110 LEU A O 1
ATOM 889 N N . GLU A 1 111 ? -6.807 8.598 -7.525 1.00 52.69 111 GLU A N 1
ATOM 890 C CA . GLU A 1 111 ? -7.707 9.296 -6.621 1.00 52.69 111 GLU A CA 1
ATOM 891 C C . GLU A 1 111 ? -8.931 8.398 -6.474 1.00 52.69 111 GLU A C 1
ATOM 893 O O . GLU A 1 111 ? -9.445 7.892 -7.482 1.00 52.69 111 GLU A O 1
ATOM 898 N N . PRO A 1 112 ? -9.331 8.088 -5.227 1.00 47.81 112 PRO A N 1
ATOM 899 C CA . PRO A 1 112 ? -10.458 7.209 -5.021 1.00 47.81 112 PRO A CA 1
ATOM 900 C C . PRO A 1 112 ? -11.608 7.765 -5.855 1.00 47.81 112 PRO A C 1
ATOM 902 O O . PRO A 1 112 ? -11.762 8.983 -5.980 1.00 47.81 112 PRO A O 1
ATOM 905 N N . LEU A 1 113 ? -12.427 6.881 -6.417 1.00 43.94 113 LEU A N 1
ATOM 906 C CA . LEU A 1 113 ? -13.745 7.246 -6.926 1.00 43.94 113 LEU A CA 1
ATOM 907 C C . LEU A 1 113 ? -14.623 7.705 -5.740 1.00 43.94 113 LEU A C 1
ATOM 909 O O . LEU A 1 113 ? -15.700 7.172 -5.512 1.00 43.94 113 LEU A O 1
ATOM 913 N N . THR A 1 114 ? -14.150 8.637 -4.912 1.00 45.03 114 THR A N 1
ATOM 914 C CA . THR A 1 114 ? -14.984 9.411 -4.017 1.00 45.03 114 THR A CA 1
ATOM 915 C C . THR A 1 114 ? -15.836 10.265 -4.922 1.00 45.03 114 THR A C 1
ATOM 917 O O . THR A 1 114 ? -15.351 11.189 -5.580 1.00 45.03 114 THR A O 1
ATOM 920 N N . GLU A 1 115 ? -17.108 9.891 -4.991 1.00 46.91 115 GLU A N 1
ATOM 921 C CA . GLU A 1 115 ? -18.136 10.707 -5.604 1.00 46.91 115 GLU A CA 1
ATOM 922 C C . GLU A 1 115 ? -18.030 12.148 -5.075 1.00 46.91 115 GLU A C 1
ATOM 924 O O . GLU A 1 115 ? -17.714 12.362 -3.897 1.00 46.91 115 GLU A O 1
ATOM 929 N N . PRO A 1 116 ? -18.287 13.156 -5.925 1.00 36.53 116 PRO A N 1
ATOM 930 C CA . PRO A 1 116 ? -18.342 14.542 -5.491 1.00 36.53 116 PRO A CA 1
ATOM 931 C C . PRO A 1 116 ? -19.544 14.711 -4.552 1.00 36.53 116 PRO A C 1
ATOM 933 O O . PRO A 1 116 ? -20.656 14.982 -4.997 1.00 36.53 116 PRO A O 1
ATOM 936 N N . GLY A 1 117 ? -19.337 14.507 -3.253 1.00 40.88 117 GLY A N 1
ATOM 937 C CA . GLY A 1 117 ? -20.430 14.559 -2.282 1.00 40.88 117 GLY A CA 1
ATOM 938 C C . GLY A 1 117 ? -20.057 14.467 -0.804 1.00 40.88 117 GLY A C 1
ATOM 939 O O . GLY A 1 117 ? -20.899 14.811 0.015 1.00 40.88 117 GLY A O 1
ATOM 940 N N . ASP A 1 118 ? -18.834 14.072 -0.441 1.00 46.25 118 ASP A N 1
ATOM 941 C CA . ASP A 1 118 ? -18.456 13.866 0.968 1.00 46.25 118 ASP A CA 1
ATOM 942 C C . ASP A 1 118 ? -17.576 15.031 1.479 1.00 46.25 118 ASP A C 1
ATOM 944 O O . ASP A 1 118 ? -16.356 14.912 1.613 1.00 46.25 118 ASP A O 1
ATOM 948 N N . ASN A 1 119 ? -18.204 16.199 1.684 1.00 42.12 119 ASN A N 1
ATOM 949 C CA . ASN A 1 119 ? -17.677 17.318 2.489 1.00 42.12 119 ASN A CA 1
ATOM 950 C C . ASN A 1 119 ? -18.435 17.395 3.815 1.00 42.12 119 ASN A C 1
ATOM 952 O O . ASN A 1 119 ? -19.686 17.365 3.763 1.00 42.12 119 ASN A O 1
#

Sequence (119 aa):
MARAILDKALDTLKQRAAATKEQDPQNEEIAAIVDAFYFQGESRRSLAERFNISTATLSRRQKDGADWLIQIVWDAEQLEAAPEMPLKLKDFPVPEYRRTFGLDKLLLELEPLTEPGDN